Protein AF-A0AAY4DN45-F1 (afdb_monomer_lite)

pLDDT: mean 70.11, std 9.62, range [44.97, 89.94]

Radius of gyration: 29.33 Å; chains: 1; bounding box: 56×27×78 Å

Structure (mmCIF, N/CA/C/O backbone):
data_AF-A0AAY4DN45-F1
#
_entry.id   AF-A0AAY4DN45-F1
#
loop_
_atom_site.group_PDB
_atom_site.id
_atom_site.type_symbol
_atom_site.label_atom_id
_atom_site.label_alt_id
_atom_site.label_comp_id
_atom_site.label_asym_id
_atom_site.label_entity_id
_atom_site.label_seq_id
_atom_site.pdbx_PDB_ins_code
_atom_site.Cartn_x
_atom_site.Cartn_y
_atom_site.Cartn_z
_atom_site.occupancy
_atom_site.B_iso_or_equiv
_atom_site.auth_seq_id
_atom_site.auth_comp_id
_atom_site.auth_asym_id
_atom_site.auth_atom_id
_atom_site.pdbx_PDB_model_num
ATOM 1 N N . MET A 1 1 ? -17.620 -7.935 15.491 1.00 59.94 1 MET A N 1
ATOM 2 C CA . MET A 1 1 ? -18.581 -9.040 15.740 1.00 59.94 1 MET A CA 1
ATOM 3 C C . MET A 1 1 ? -18.035 -10.216 16.577 1.00 59.94 1 MET A C 1
ATOM 5 O O . MET A 1 1 ? -18.818 -10.936 17.176 1.00 59.94 1 MET A O 1
ATOM 9 N N . HIS A 1 2 ? -16.713 -10.399 16.713 1.00 67.69 2 HIS A N 1
ATOM 10 C CA . HIS A 1 2 ? -16.109 -11.642 17.232 1.00 67.69 2 HIS A CA 1
ATOM 11 C C . HIS A 1 2 ? -16.351 -11.987 18.724 1.00 67.69 2 HIS A C 1
ATOM 13 O O . HIS A 1 2 ? -16.307 -13.157 19.096 1.00 67.69 2 HIS A O 1
ATOM 19 N N . PHE A 1 3 ? -16.603 -11.009 19.601 1.00 75.62 3 PHE A N 1
ATOM 20 C CA . PHE A 1 3 ? -16.804 -11.273 21.036 1.00 75.62 3 PHE A CA 1
ATOM 21 C C . PHE A 1 3 ? -18.227 -11.729 21.389 1.00 75.62 3 PHE A C 1
ATOM 23 O O . PHE A 1 3 ? -18.388 -12.541 22.298 1.00 75.62 3 PHE A O 1
ATOM 30 N N . ARG A 1 4 ? -19.254 -11.275 20.657 1.00 78.44 4 ARG A N 1
ATOM 31 C CA . ARG A 1 4 ? -20.650 -11.670 20.926 1.00 78.44 4 ARG A CA 1
ATOM 32 C C . ARG A 1 4 ? -20.875 -13.152 20.679 1.00 78.44 4 ARG A C 1
ATOM 34 O O . ARG A 1 4 ? -21.454 -13.822 21.529 1.00 78.44 4 ARG A O 1
ATOM 41 N N . ASP A 1 5 ? -20.337 -13.659 19.575 1.00 80.81 5 ASP A N 1
ATOM 42 C CA . ASP A 1 5 ? -20.414 -15.080 19.234 1.00 80.81 5 ASP A CA 1
ATOM 43 C C . ASP A 1 5 ? -19.621 -15.937 20.228 1.00 80.81 5 ASP A C 1
ATOM 45 O O . ASP A 1 5 ? -20.087 -16.994 20.655 1.00 80.81 5 ASP A O 1
ATOM 49 N N . LYS A 1 6 ? -18.455 -15.444 20.673 1.00 88.50 6 LYS A N 1
ATOM 50 C CA . LYS A 1 6 ? -17.582 -16.130 21.640 1.00 88.50 6 LYS A CA 1
ATOM 51 C C . LYS A 1 6 ? -18.271 -16.364 22.991 1.00 88.50 6 LYS A C 1
ATOM 53 O O . LYS A 1 6 ? -18.055 -17.403 23.604 1.00 88.50 6 LYS A O 1
ATOM 58 N N . TYR A 1 7 ? -19.123 -15.432 23.421 1.00 89.94 7 TYR A N 1
ATOM 59 C CA . TYR A 1 7 ? -19.860 -15.512 24.688 1.00 89.94 7 TYR A CA 1
ATOM 60 C C . TYR A 1 7 ? -21.358 -15.807 24.525 1.00 89.94 7 TYR A C 1
ATOM 62 O O . TYR A 1 7 ? -22.088 -15.785 25.512 1.00 89.94 7 TYR A O 1
ATOM 70 N N . ARG A 1 8 ? -21.827 -16.101 23.301 1.00 84.56 8 ARG A N 1
ATOM 71 C CA . ARG A 1 8 ? -23.245 -16.360 22.976 1.00 84.56 8 ARG A CA 1
ATOM 72 C C . ARG A 1 8 ? -24.195 -15.281 23.511 1.00 84.56 8 ARG A C 1
ATOM 74 O O . ARG A 1 8 ? -25.289 -15.579 23.988 1.00 84.56 8 ARG A O 1
ATOM 81 N N . LEU A 1 9 ? -23.766 -14.024 23.444 1.00 81.88 9 LEU A N 1
ATOM 82 C CA . LEU A 1 9 ? -24.556 -12.892 23.917 1.00 81.88 9 LEU A CA 1
ATOM 83 C C . LEU A 1 9 ? -25.758 -12.671 22.978 1.00 81.88 9 LEU A C 1
ATOM 85 O O . LEU A 1 9 ? -25.556 -12.573 21.762 1.00 81.88 9 LEU A O 1
ATOM 89 N N . PRO A 1 10 ? -26.997 -12.575 23.502 1.00 81.31 10 PRO A N 1
ATOM 90 C CA . PRO A 1 10 ? -28.189 -12.359 22.684 1.00 81.31 10 PRO A CA 1
ATOM 91 C C . PRO A 1 10 ? -28.082 -11.034 21.937 1.00 81.31 10 PRO A C 1
ATOM 93 O O . PRO A 1 10 ? -27.532 -10.080 22.485 1.00 81.31 10 PRO A O 1
ATOM 96 N N . LYS A 1 11 ? -28.577 -10.978 20.692 1.00 72.31 11 LYS A N 1
ATOM 97 C CA . LYS A 1 11 ? -28.572 -9.762 19.859 1.00 72.31 11 LYS A CA 1
ATOM 98 C C . LYS A 1 11 ? -29.335 -8.629 20.561 1.00 72.31 11 LYS A C 1
ATOM 100 O O . LYS A 1 11 ? -30.371 -8.871 21.169 1.00 72.31 11 LYS A O 1
ATOM 105 N N . ASN A 1 12 ? -28.773 -7.422 20.532 1.00 75.19 12 ASN A N 1
ATOM 106 C CA . ASN A 1 12 ? -29.293 -6.245 21.220 1.00 75.19 12 ASN A CA 1
ATOM 107 C C . ASN A 1 12 ? -29.206 -5.070 20.251 1.00 75.19 12 ASN A C 1
ATOM 109 O O . ASN A 1 12 ? -28.099 -4.659 19.904 1.00 75.19 12 ASN A O 1
ATOM 113 N N . GLU A 1 13 ? -30.364 -4.565 19.834 1.00 66.62 13 GLU A N 1
ATOM 114 C CA . GLU A 1 13 ? -30.506 -3.543 18.789 1.00 66.62 13 GLU A CA 1
ATOM 115 C C . GLU A 1 13 ? -29.827 -2.220 19.175 1.00 66.62 13 GLU A C 1
ATOM 117 O O . GLU A 1 13 ? -29.246 -1.541 18.336 1.00 66.62 13 GLU A O 1
ATOM 122 N N . LEU A 1 14 ? -29.818 -1.885 20.470 1.00 68.69 14 LEU A N 1
ATOM 123 C CA . LEU A 1 14 ? -29.189 -0.667 20.987 1.00 68.69 14 LEU A CA 1
ATOM 124 C C . LEU A 1 14 ? -27.655 -0.710 20.846 1.00 68.69 14 LEU A C 1
ATOM 126 O O . LEU A 1 14 ? -27.017 0.289 20.527 1.00 68.69 14 LEU A O 1
ATOM 130 N N . ASP A 1 15 ? -27.070 -1.891 21.023 1.00 67.12 15 ASP A N 1
ATOM 131 C CA . ASP A 1 15 ? -25.626 -2.117 20.932 1.00 67.12 15 ASP A CA 1
ATOM 132 C C . ASP A 1 15 ? -25.148 -2.075 19.469 1.00 67.12 15 ASP A C 1
ATOM 134 O O . ASP A 1 15 ? -24.140 -1.448 19.162 1.00 67.12 15 ASP A O 1
ATOM 138 N N . GLU A 1 16 ? -25.920 -2.660 18.543 1.00 70.19 16 GLU A N 1
ATOM 139 C CA . GLU A 1 16 ? -25.656 -2.563 17.096 1.00 70.19 16 GLU A CA 1
ATOM 140 C C . GLU A 1 16 ? -25.715 -1.102 16.624 1.00 70.19 16 GLU A C 1
ATOM 142 O O . GLU A 1 16 ? -24.811 -0.651 15.922 1.00 70.19 16 GLU A O 1
ATOM 147 N N . THR A 1 17 ? -26.706 -0.327 17.087 1.00 66.19 17 THR A N 1
ATOM 148 C CA . THR A 1 17 ? -26.818 1.096 16.724 1.00 66.19 17 THR A CA 1
ATOM 149 C C . THR A 1 17 ? -25.659 1.944 17.253 1.00 66.19 17 THR A C 1
ATOM 151 O O . THR A 1 17 ? -25.181 2.816 16.531 1.00 66.19 17 THR A O 1
ATOM 154 N N . GLN A 1 18 ? -25.145 1.669 18.460 1.00 67.75 18 GLN A N 1
ATOM 155 C CA . GLN A 1 18 ? -23.963 2.361 18.993 1.00 67.75 18 GLN A CA 1
ATOM 156 C C . GLN A 1 18 ? -22.683 1.981 18.249 1.00 67.75 18 GLN A C 1
ATOM 158 O O . GLN A 1 18 ? -21.842 2.842 18.004 1.00 67.75 18 GLN A O 1
ATOM 163 N N . VAL A 1 19 ? -22.534 0.714 17.854 1.00 69.88 19 VAL A N 1
ATOM 164 C CA . VAL A 1 19 ? -21.397 0.267 17.038 1.00 69.88 19 VAL A CA 1
ATOM 165 C C . VAL A 1 19 ? -21.438 0.903 15.650 1.00 69.88 19 VAL A C 1
ATOM 167 O O . VAL A 1 19 ? -20.395 1.313 15.153 1.00 69.88 19 VAL A O 1
ATOM 170 N N . GLN A 1 20 ? -22.616 1.020 15.032 1.00 64.94 20 GLN A N 1
ATOM 171 C CA . GLN A 1 20 ? -22.770 1.693 13.738 1.00 64.94 20 GLN A CA 1
ATOM 172 C C . GLN A 1 20 ? -22.506 3.199 13.840 1.00 64.94 20 GLN A C 1
ATOM 174 O O . GLN A 1 20 ? -21.764 3.728 13.021 1.00 64.94 20 GLN A O 1
ATOM 179 N N . GLN A 1 21 ? -23.024 3.871 14.873 1.00 62.06 21 GLN A N 1
ATOM 180 C CA . GLN A 1 21 ? -22.759 5.296 15.108 1.00 62.06 21 GLN A CA 1
ATOM 181 C C . GLN A 1 21 ? -21.284 5.587 15.398 1.00 62.06 21 GLN A C 1
ATOM 183 O O . GLN A 1 21 ? -20.748 6.564 14.891 1.00 62.06 21 GLN A O 1
ATOM 188 N N . ALA A 1 22 ? -20.615 4.740 16.184 1.00 61.31 22 ALA A N 1
ATOM 189 C CA . ALA A 1 22 ? -19.181 4.868 16.428 1.00 61.31 22 ALA A CA 1
ATOM 190 C C . ALA A 1 22 ? -18.347 4.464 15.203 1.00 61.31 22 ALA A C 1
ATOM 192 O O . ALA A 1 22 ? -17.247 4.967 15.028 1.00 61.31 22 ALA A O 1
ATOM 193 N N . GLY A 1 23 ? -18.849 3.560 14.359 1.00 61.94 23 GLY A N 1
ATOM 194 C CA . GLY A 1 23 ? -18.193 3.151 13.119 1.00 61.94 23 GLY A CA 1
ATOM 195 C C . GLY A 1 23 ? -18.153 4.260 12.067 1.00 61.94 23 GLY A C 1
ATOM 196 O O . GLY A 1 23 ? -17.146 4.382 11.380 1.00 61.94 23 GLY A O 1
ATOM 197 N N . ASP A 1 24 ? -19.203 5.082 11.985 1.00 60.81 24 ASP A N 1
ATOM 198 C CA . ASP A 1 24 ? -19.247 6.260 11.101 1.00 60.81 24 ASP A CA 1
ATOM 199 C C . ASP A 1 24 ? -18.305 7.389 11.559 1.00 60.81 24 ASP A C 1
ATOM 201 O O . ASP A 1 24 ? -17.853 8.180 10.736 1.00 60.81 24 ASP A O 1
ATOM 205 N N . ASP A 1 25 ? -17.978 7.457 12.853 1.00 60.03 25 ASP A N 1
ATOM 206 C CA . ASP A 1 25 ? -17.096 8.485 13.434 1.00 60.03 25 ASP A CA 1
ATOM 207 C C . ASP A 1 25 ? -15.603 8.082 13.403 1.00 60.03 25 ASP A C 1
ATOM 209 O O . ASP A 1 25 ? -14.717 8.851 13.781 1.00 60.03 25 ASP A O 1
ATOM 213 N N . VAL A 1 26 ? -15.295 6.856 12.961 1.00 62.50 26 VAL A N 1
ATOM 214 C CA . VAL A 1 26 ? -13.924 6.334 12.854 1.00 62.50 26 VAL A CA 1
ATOM 215 C C . VAL A 1 26 ? -13.479 6.414 11.396 1.00 62.50 26 VAL A C 1
ATOM 217 O O . VAL A 1 26 ? -13.482 5.433 10.652 1.00 62.50 26 VAL A O 1
ATOM 220 N N . GLU A 1 27 ? -13.080 7.612 10.978 1.00 66.69 27 GLU A N 1
ATOM 221 C CA . GLU A 1 27 ? -12.401 7.807 9.698 1.00 66.69 27 GLU A CA 1
ATOM 222 C C . GLU A 1 27 ? -10.981 7.221 9.759 1.00 66.69 27 GLU A C 1
ATOM 224 O O . GLU A 1 27 ? -10.279 7.332 10.771 1.00 66.69 27 GLU A O 1
ATOM 229 N N . LEU A 1 28 ? -10.544 6.575 8.670 1.00 65.38 28 LEU A N 1
ATOM 230 C CA . LEU A 1 28 ? -9.179 6.069 8.557 1.00 65.38 28 LEU A CA 1
ATOM 231 C C . LEU A 1 28 ? -8.198 7.257 8.649 1.00 65.38 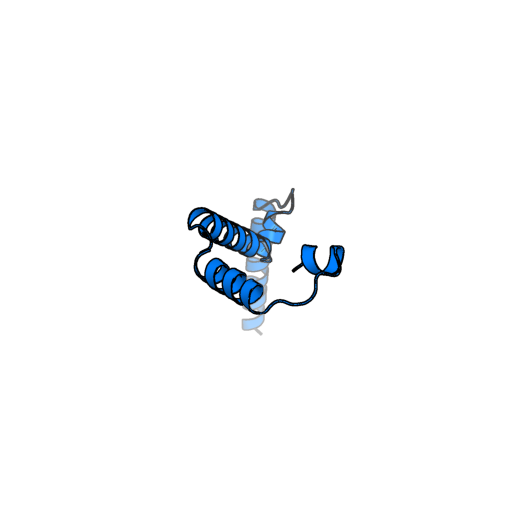28 LEU A C 1
ATOM 233 O O . LEU A 1 28 ? -8.255 8.143 7.796 1.00 65.38 28 LEU A O 1
ATOM 237 N N . PRO A 1 29 ? -7.276 7.284 9.631 1.00 80.44 29 PRO A N 1
ATOM 238 C CA . PRO A 1 29 ? -6.341 8.389 9.798 1.00 80.44 29 PRO A CA 1
ATOM 239 C C . PRO A 1 29 ? -5.568 8.691 8.513 1.00 80.44 29 PRO A C 1
ATOM 241 O O . PRO A 1 29 ? -5.071 7.776 7.851 1.00 80.44 29 PRO A O 1
ATOM 244 N N . THR A 1 30 ? -5.409 9.977 8.202 1.00 72.56 30 THR A N 1
ATOM 245 C CA . THR A 1 30 ? -4.735 10.467 6.986 1.00 72.56 30 THR A CA 1
ATOM 246 C C . THR A 1 30 ? -3.344 9.866 6.790 1.00 72.56 30 THR A C 1
ATOM 248 O O . THR A 1 30 ? -2.981 9.519 5.671 1.00 72.56 30 THR A O 1
ATOM 251 N N . GLU A 1 31 ? -2.594 9.671 7.875 1.00 72.75 31 GLU A N 1
ATOM 252 C CA . GLU A 1 31 ? -1.270 9.038 7.847 1.00 72.75 31 GLU A CA 1
ATOM 253 C C . GLU A 1 31 ? -1.323 7.567 7.399 1.00 72.75 31 GLU A C 1
ATOM 255 O O . GLU A 1 31 ? -0.491 7.133 6.605 1.00 72.75 31 GLU A O 1
ATOM 260 N N . LEU A 1 32 ? -2.325 6.801 7.849 1.00 77.81 32 LEU A N 1
ATOM 261 C CA . LEU A 1 32 ? -2.505 5.405 7.431 1.00 77.81 32 LEU A CA 1
ATOM 262 C C . LEU A 1 32 ? -3.016 5.320 5.989 1.00 77.81 32 LEU A C 1
ATOM 264 O O . LEU A 1 32 ? -2.552 4.480 5.224 1.00 77.81 32 LEU A O 1
ATOM 268 N N . ALA A 1 33 ? -3.920 6.220 5.592 1.00 75.75 33 ALA A N 1
ATOM 269 C CA . ALA A 1 33 ? -4.385 6.322 4.210 1.00 75.75 33 ALA A CA 1
ATO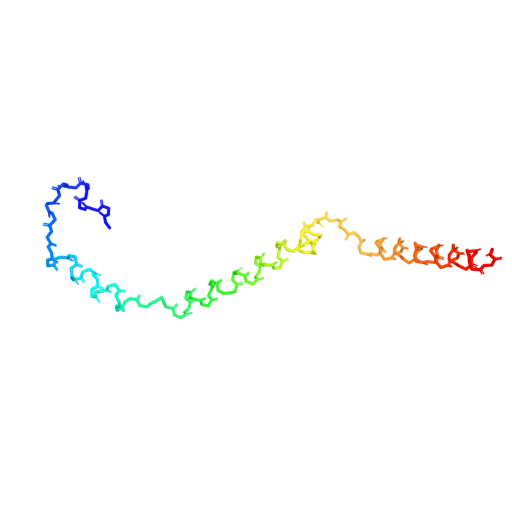M 270 C C . ALA A 1 33 ? -3.234 6.661 3.244 1.00 75.75 33 ALA A C 1
ATOM 272 O O . ALA A 1 33 ? -3.133 6.074 2.166 1.00 75.75 33 ALA A O 1
ATOM 273 N N . LYS A 1 34 ? -2.334 7.565 3.652 1.00 78.88 34 LYS A N 1
ATOM 274 C CA . LYS A 1 34 ? -1.133 7.927 2.895 1.00 78.88 34 LYS A CA 1
ATOM 275 C C . LYS A 1 34 ? -0.169 6.749 2.763 1.00 78.88 34 LYS A C 1
ATOM 277 O O . LYS A 1 34 ? 0.266 6.465 1.653 1.00 78.88 34 LYS A O 1
ATOM 282 N N . MET A 1 35 ? 0.090 6.027 3.852 1.00 76.12 35 MET A N 1
ATOM 283 C CA . MET A 1 35 ? 0.940 4.833 3.832 1.00 76.12 35 MET A CA 1
ATOM 284 C C . MET A 1 35 ? 0.392 3.762 2.877 1.00 76.12 35 MET A C 1
ATOM 286 O O . MET A 1 35 ? 1.153 3.193 2.109 1.00 76.12 35 MET A O 1
ATOM 290 N N . ILE A 1 36 ? -0.929 3.542 2.846 1.00 77.56 36 ILE A N 1
ATOM 291 C CA . ILE A 1 36 ? -1.571 2.599 1.909 1.00 77.56 36 ILE A CA 1
ATOM 292 C C . ILE A 1 36 ? -1.444 3.060 0.450 1.00 77.56 36 ILE A C 1
ATOM 294 O O . ILE A 1 36 ? -1.301 2.230 -0.448 1.00 77.56 36 ILE A O 1
ATOM 298 N N . ALA A 1 37 ? -1.535 4.364 0.184 1.00 71.44 37 ALA A N 1
ATOM 299 C CA . ALA A 1 37 ? -1.389 4.903 -1.167 1.00 71.44 37 ALA A CA 1
ATOM 300 C C . ALA A 1 37 ? 0.058 4.793 -1.676 1.00 71.44 37 ALA A C 1
ATOM 302 O O . ALA A 1 37 ? 0.267 4.430 -2.834 1.00 71.44 37 ALA A O 1
ATOM 303 N N . GLU A 1 38 ? 1.036 5.072 -0.811 1.00 72.56 38 GLU A N 1
ATOM 304 C CA . GLU A 1 38 ? 2.465 4.900 -1.096 1.00 72.56 38 GLU A CA 1
ATOM 305 C C . GLU A 1 38 ? 2.801 3.421 -1.342 1.00 72.56 38 GLU A C 1
ATOM 307 O O . GLU A 1 38 ? 3.402 3.097 -2.366 1.00 72.56 38 GLU A O 1
ATOM 312 N N . ASP A 1 39 ? 2.306 2.518 -0.490 1.00 71.56 39 ASP A N 1
ATOM 313 C CA . ASP A 1 39 ? 2.511 1.070 -0.622 1.00 71.56 39 ASP A CA 1
ATOM 314 C C . ASP A 1 39 ? 1.866 0.524 -1.915 1.00 71.56 39 ASP A C 1
ATOM 316 O O . ASP A 1 39 ? 2.499 -0.197 -2.681 1.00 71.56 39 ASP A O 1
ATOM 320 N N . ASN A 1 40 ? 0.645 0.957 -2.265 1.00 69.56 40 ASN A N 1
ATOM 321 C CA . ASN A 1 40 ? 0.010 0.570 -3.536 1.00 69.56 40 ASN A CA 1
ATOM 322 C C . ASN A 1 40 ? 0.756 1.086 -4.777 1.00 69.56 40 ASN A C 1
ATOM 324 O O . ASN A 1 40 ? 0.768 0.404 -5.802 1.00 69.56 40 ASN A O 1
ATOM 328 N N . GLN A 1 41 ? 1.353 2.281 -4.729 1.00 65.06 41 GLN A N 1
ATOM 329 C CA . GLN A 1 41 ? 2.170 2.784 -5.839 1.00 65.06 41 GLN A CA 1
ATOM 330 C C . GLN A 1 41 ? 3.449 1.964 -6.004 1.00 65.06 41 GLN A C 1
ATOM 332 O O . GLN A 1 41 ? 3.817 1.618 -7.130 1.00 65.06 41 GLN A O 1
ATOM 337 N N . GLU A 1 42 ? 4.110 1.623 -4.901 1.00 60.28 42 GLU A N 1
ATOM 338 C CA . GLU A 1 42 ? 5.334 0.829 -4.928 1.00 60.28 42 GLU A CA 1
ATOM 339 C C . GLU A 1 42 ? 5.069 -0.602 -5.429 1.00 60.28 42 GLU A C 1
ATOM 341 O O . GLU A 1 42 ? 5.781 -1.108 -6.302 1.00 60.28 42 GLU A O 1
ATOM 346 N N . GLU A 1 43 ? 3.983 -1.226 -4.970 1.00 57.94 43 GLU A N 1
ATOM 347 C CA . GLU A 1 43 ? 3.565 -2.563 -5.401 1.00 57.94 43 GLU A CA 1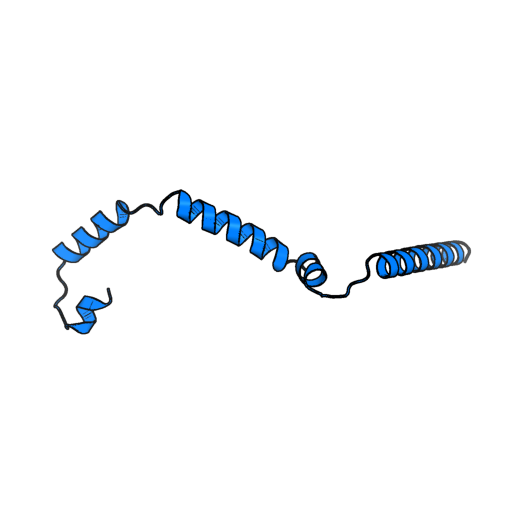
ATOM 348 C C . GLU A 1 43 ? 3.051 -2.584 -6.851 1.00 57.94 43 GLU A C 1
ATOM 350 O O . GLU A 1 43 ? 3.307 -3.543 -7.584 1.00 57.94 43 GLU A O 1
ATOM 355 N N . ALA A 1 44 ? 2.417 -1.510 -7.340 1.00 58.47 44 ALA A N 1
ATOM 356 C CA . ALA A 1 44 ? 2.056 -1.388 -8.755 1.00 58.47 44 ALA A CA 1
ATOM 357 C C . ALA A 1 44 ? 3.302 -1.374 -9.656 1.00 58.47 44 ALA A C 1
ATOM 359 O O . ALA A 1 44 ? 3.339 -2.070 -10.676 1.00 58.47 44 ALA A O 1
ATOM 360 N N . HIS A 1 45 ? 4.353 -0.653 -9.254 1.00 56.34 45 HIS A N 1
ATOM 361 C CA . HIS A 1 45 ? 5.626 -0.638 -9.974 1.00 56.34 45 HIS A CA 1
ATOM 362 C C . HIS A 1 45 ? 6.316 -2.006 -9.972 1.00 56.34 45 HIS A C 1
ATOM 364 O O . HIS A 1 45 ? 6.825 -2.413 -11.016 1.00 56.34 45 HIS A O 1
ATOM 370 N N . LYS A 1 46 ? 6.278 -2.741 -8.854 1.00 58.16 46 LYS A N 1
ATOM 371 C CA . LYS A 1 46 ? 6.825 -4.106 -8.739 1.00 58.16 46 LYS A CA 1
ATOM 372 C C . LYS A 1 46 ? 6.009 -5.154 -9.505 1.00 58.16 46 LYS A C 1
ATOM 374 O O . LYS A 1 46 ? 6.587 -6.100 -10.035 1.00 58.16 46 LYS A O 1
ATOM 379 N N . SER A 1 47 ? 4.689 -4.980 -9.604 1.00 56.25 47 SER A N 1
ATOM 380 C CA . SER A 1 47 ? 3.790 -5.886 -10.340 1.00 56.25 47 SER A CA 1
ATOM 381 C C . SER A 1 47 ? 3.915 -5.773 -11.865 1.00 56.25 47 SER A C 1
ATOM 383 O O . SER A 1 47 ? 3.571 -6.707 -12.590 1.00 56.25 47 SER A O 1
ATOM 385 N N . SER A 1 48 ? 4.427 -4.644 -12.366 1.00 58.06 48 SER A N 1
ATOM 386 C CA . SER A 1 48 ? 4.702 -4.449 -13.787 1.00 58.06 48 SER A CA 1
ATOM 387 C C . SER A 1 48 ? 5.881 -5.317 -14.236 1.00 58.06 48 SER A C 1
ATOM 389 O O . SER A 1 48 ? 6.848 -5.503 -13.498 1.00 58.06 48 SER A O 1
ATOM 391 N N . VAL A 1 49 ? 5.848 -5.808 -15.478 1.00 60.94 49 VAL A N 1
ATOM 392 C CA . VAL A 1 49 ? 6.915 -6.641 -16.074 1.00 60.94 49 VAL A CA 1
ATOM 393 C C . VAL A 1 49 ? 8.296 -5.971 -15.952 1.00 60.94 49 VAL A C 1
ATOM 395 O O . VAL A 1 49 ? 9.303 -6.644 -15.743 1.00 60.94 49 VAL A O 1
ATOM 398 N N . LEU A 1 50 ? 8.345 -4.633 -15.996 1.00 60.34 50 LEU A N 1
ATOM 399 C CA . LEU A 1 50 ? 9.557 -3.842 -15.749 1.00 60.34 50 LEU A CA 1
ATOM 400 C C . LEU A 1 50 ? 10.041 -3.901 -14.289 1.00 60.34 50 LEU A C 1
ATOM 402 O O . LEU A 1 50 ? 11.246 -3.972 -14.053 1.00 60.34 50 LEU A O 1
ATOM 406 N N . GLY A 1 51 ? 9.135 -3.905 -13.309 1.00 58.75 51 GLY A N 1
ATOM 407 C CA . GLY A 1 51 ? 9.468 -4.075 -11.890 1.00 58.75 51 GLY A CA 1
ATOM 408 C C . GLY A 1 51 ? 9.960 -5.482 -11.563 1.00 58.75 51 GLY A C 1
ATOM 409 O O . GLY A 1 51 ? 10.914 -5.647 -10.801 1.00 58.75 51 GLY A O 1
ATOM 410 N N . GLN A 1 52 ? 9.392 -6.496 -12.221 1.00 60.69 52 GLN A N 1
ATOM 411 C CA . GLN A 1 52 ? 9.875 -7.875 -12.134 1.00 60.69 52 GLN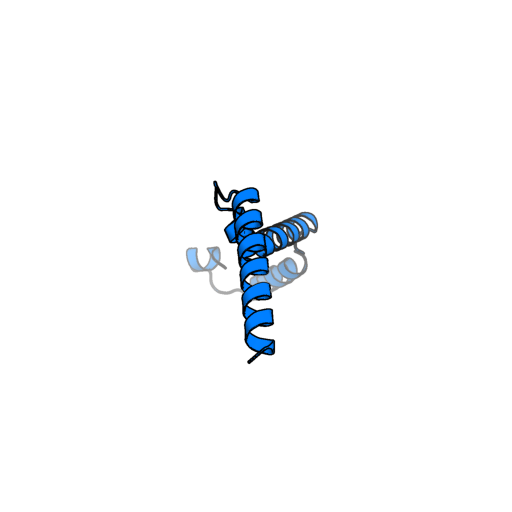 A CA 1
ATOM 412 C C 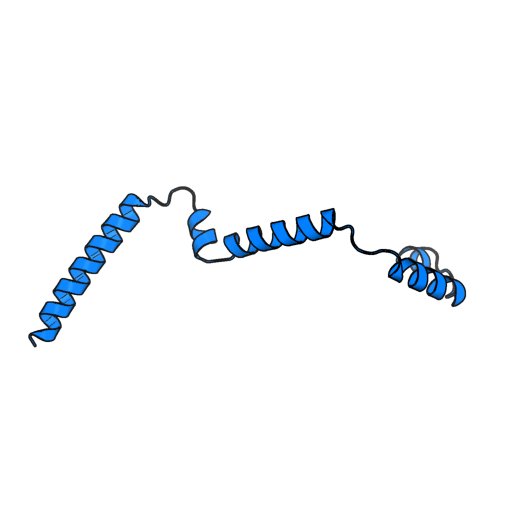. GLN A 1 52 ? 11.283 -8.020 -12.727 1.00 60.69 52 GLN A C 1
ATOM 414 O O . GLN A 1 52 ? 12.132 -8.651 -12.107 1.00 60.69 52 GLN A O 1
ATOM 419 N N . LEU A 1 53 ? 11.567 -7.378 -13.869 1.00 62.56 53 LEU A N 1
ATOM 420 C CA . LEU A 1 53 ? 12.910 -7.335 -14.469 1.00 62.56 53 LEU A CA 1
ATOM 421 C C . LEU A 1 53 ? 13.924 -6.587 -13.589 1.00 62.56 53 LEU A C 1
ATOM 423 O O . LEU A 1 53 ? 15.072 -7.008 -13.490 1.00 62.56 53 LEU A O 1
ATOM 427 N N . SER A 1 54 ? 13.491 -5.522 -12.911 1.00 59.34 54 SER A N 1
ATOM 428 C CA . SER A 1 54 ? 14.317 -4.742 -11.973 1.00 59.34 54 SER A CA 1
ATOM 429 C C . SER A 1 54 ? 14.668 -5.515 -10.695 1.00 59.34 54 SER A C 1
ATOM 431 O O . SER A 1 54 ? 15.662 -5.218 -10.039 1.00 59.34 54 SER A O 1
ATOM 433 N N . SER A 1 55 ? 13.856 -6.516 -10.345 1.00 58.03 55 SER A N 1
ATOM 434 C CA . SER A 1 55 ? 14.044 -7.378 -9.170 1.00 58.03 55 SER A CA 1
ATOM 435 C C . SER A 1 55 ? 15.013 -8.541 -9.428 1.00 58.03 55 SER A C 1
ATOM 437 O O . SER A 1 55 ? 15.391 -9.255 -8.498 1.00 58.03 55 SER A O 1
ATOM 439 N N . ILE A 1 56 ? 15.427 -8.755 -10.681 1.00 65.44 56 ILE A N 1
ATOM 440 C CA . ILE A 1 56 ? 16.392 -9.792 -11.044 1.00 65.44 56 ILE A CA 1
ATOM 441 C C . ILE A 1 56 ? 17.794 -9.263 -10.728 1.00 65.44 56 ILE A C 1
ATOM 443 O O . ILE A 1 56 ? 18.362 -8.442 -11.447 1.00 65.44 56 ILE A O 1
ATOM 447 N N . GLN A 1 57 ? 18.381 -9.767 -9.643 1.00 56.72 57 GLN A N 1
ATOM 448 C CA . GLN A 1 57 ? 19.816 -9.632 -9.411 1.00 56.72 57 GLN A CA 1
ATOM 449 C C . GLN A 1 57 ? 20.546 -10.248 -10.617 1.00 56.72 57 GLN A C 1
ATOM 451 O O . GLN A 1 57 ? 20.333 -11.423 -10.917 1.00 56.72 57 GLN A O 1
ATOM 456 N N . ASN A 1 58 ? 21.414 -9.465 -11.272 1.00 58.88 58 ASN A N 1
ATOM 457 C CA . ASN A 1 58 ? 22.226 -9.814 -12.455 1.00 58.88 58 ASN A CA 1
ATOM 458 C C . ASN A 1 58 ? 21.618 -9.554 -13.850 1.00 58.88 58 ASN A C 1
ATOM 460 O O . ASN A 1 58 ? 22.012 -10.225 -14.805 1.00 58.88 58 ASN A O 1
ATOM 464 N N . VAL A 1 59 ? 20.720 -8.578 -14.030 1.00 63.94 59 VAL A N 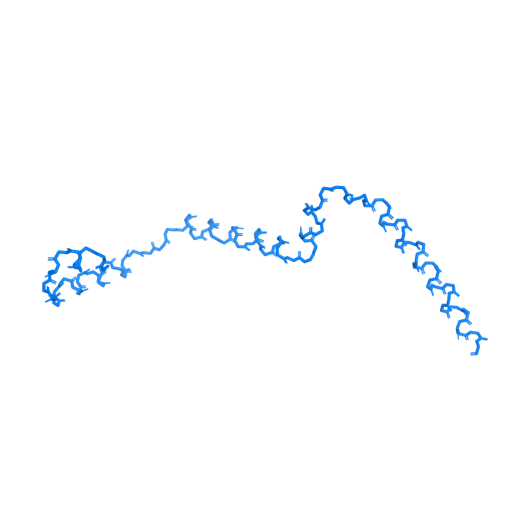1
ATOM 465 C CA . VAL A 1 59 ? 20.463 -8.070 -15.393 1.00 63.94 59 VAL A CA 1
ATOM 466 C C . VAL A 1 59 ? 21.515 -7.022 -15.744 1.00 63.94 59 VAL A C 1
ATOM 468 O O . VAL A 1 59 ? 21.441 -5.874 -15.311 1.00 63.94 59 VAL A O 1
ATOM 471 N N . ASP A 1 60 ? 22.508 -7.433 -16.525 1.00 67.50 60 ASP A N 1
ATOM 472 C CA . ASP A 1 60 ? 23.511 -6.534 -17.088 1.00 67.50 60 ASP A CA 1
ATOM 473 C C . ASP A 1 60 ? 22.860 -5.673 -18.188 1.00 67.50 60 ASP A C 1
ATOM 475 O O . ASP A 1 60 ? 22.544 -6.146 -19.286 1.00 67.50 60 ASP A O 1
ATOM 479 N N . MET A 1 61 ? 22.553 -4.416 -17.852 1.00 73.06 61 MET A N 1
ATOM 480 C CA . MET A 1 61 ? 21.889 -3.481 -18.768 1.00 73.06 61 MET A CA 1
ATOM 481 C C . MET A 1 61 ? 22.734 -3.140 -19.990 1.00 73.06 61 MET A C 1
ATOM 483 O O . MET A 1 61 ? 22.165 -2.894 -21.055 1.00 73.06 61 MET A O 1
ATOM 487 N N . ASP A 1 62 ? 24.059 -3.172 -19.865 1.00 74.44 62 ASP A N 1
ATOM 488 C CA . ASP A 1 62 ? 24.965 -2.957 -20.988 1.00 74.44 62 ASP A CA 1
ATOM 489 C C . ASP A 1 62 ? 24.860 -4.107 -22.002 1.00 74.44 62 ASP A C 1
ATOM 491 O O . ASP A 1 62 ? 24.610 -3.857 -23.179 1.00 74.44 62 ASP A O 1
ATOM 495 N N . GLN A 1 63 ? 24.864 -5.370 -21.560 1.00 77.12 63 GLN A N 1
ATOM 496 C CA . GLN A 1 63 ? 24.627 -6.522 -22.440 1.00 77.12 63 GLN A CA 1
ATOM 497 C C . GLN A 1 63 ? 23.246 -6.509 -23.096 1.00 77.12 63 GLN A C 1
ATOM 499 O O . GLN A 1 63 ? 23.110 -6.912 -24.256 1.00 77.12 63 GLN A O 1
ATOM 504 N N . LEU A 1 64 ? 22.202 -6.089 -22.373 1.00 76.25 64 LEU A N 1
ATOM 505 C CA . LEU A 1 64 ? 20.864 -5.982 -22.957 1.00 76.25 64 LEU A CA 1
ATOM 506 C C . LEU A 1 64 ? 20.829 -4.900 -24.039 1.00 76.25 64 LEU A C 1
ATOM 508 O O . LEU A 1 64 ? 20.241 -5.118 -25.098 1.00 76.25 64 LEU A O 1
ATOM 512 N N . LYS A 1 65 ? 21.479 -3.760 -23.793 1.00 79.56 65 LYS A N 1
ATOM 513 C CA . LYS A 1 65 ? 21.579 -2.651 -24.741 1.00 79.56 65 LYS A CA 1
ATOM 514 C C . LYS A 1 65 ? 22.379 -3.039 -25.981 1.00 79.56 65 LYS A C 1
ATOM 516 O O . LYS A 1 65 ? 21.907 -2.782 -27.085 1.00 79.56 65 LYS A O 1
ATOM 521 N N . ASP A 1 66 ? 23.508 -3.722 -25.817 1.00 83.31 66 ASP A N 1
ATOM 522 C CA . ASP A 1 66 ? 24.324 -4.210 -26.933 1.00 83.31 66 ASP A CA 1
ATOM 523 C C . ASP A 1 66 ? 23.553 -5.223 -27.789 1.00 83.31 66 ASP A C 1
ATOM 525 O O . ASP A 1 66 ? 23.522 -5.115 -29.016 1.00 83.31 66 ASP A O 1
ATOM 529 N N . LYS A 1 67 ? 22.847 -6.175 -27.160 1.00 81.81 67 LYS A N 1
ATOM 530 C CA . LYS A 1 67 ? 21.996 -7.138 -27.880 1.00 81.81 67 LYS A CA 1
ATOM 531 C C . LYS A 1 67 ? 20.803 -6.471 -28.561 1.00 81.81 67 LYS A C 1
ATOM 533 O O . LYS A 1 67 ? 20.449 -6.856 -29.676 1.00 81.81 67 LYS A O 1
ATOM 538 N N . ALA A 1 68 ? 20.180 -5.485 -27.924 1.00 82.12 68 ALA A N 1
ATOM 539 C CA . ALA A 1 68 ? 19.082 -4.722 -28.512 1.00 82.12 68 ALA A CA 1
ATOM 540 C C . ALA A 1 68 ? 19.557 -3.883 -29.710 1.00 82.12 68 ALA A C 1
ATOM 542 O O . ALA A 1 68 ? 18.878 -3.822 -30.731 1.00 82.12 68 ALA A O 1
ATOM 543 N N . GLN A 1 69 ? 20.741 -3.276 -29.618 1.00 82.88 69 GLN A N 1
ATOM 544 C CA . GLN A 1 69 ? 21.325 -2.499 -30.707 1.00 82.88 69 GLN A CA 1
ATOM 545 C C . GLN A 1 69 ? 21.724 -3.394 -31.884 1.00 82.88 69 GLN A C 1
ATOM 547 O O . GLN A 1 69 ? 21.394 -3.074 -33.024 1.00 82.88 69 GLN A O 1
ATOM 552 N N . ALA A 1 70 ? 22.345 -4.545 -31.614 1.00 83.25 70 ALA A N 1
ATOM 553 C CA . ALA A 1 70 ? 22.675 -5.530 -32.641 1.00 83.25 70 ALA A CA 1
ATOM 554 C C . ALA A 1 70 ? 21.416 -6.061 -33.346 1.00 83.25 70 ALA A C 1
ATOM 556 O O . ALA A 1 70 ? 21.351 -6.069 -34.569 1.00 83.25 70 ALA A O 1
ATOM 557 N N . THR A 1 71 ? 20.373 -6.419 -32.588 1.00 79.75 71 THR A N 1
ATOM 558 C CA . THR A 1 71 ? 19.106 -6.895 -33.173 1.00 79.75 71 THR A CA 1
ATOM 559 C C . THR A 1 71 ? 18.365 -5.814 -33.954 1.00 79.75 71 THR A C 1
ATOM 561 O O . THR A 1 71 ? 17.751 -6.130 -34.969 1.00 79.75 71 THR A O 1
ATOM 564 N N . LEU A 1 72 ? 18.432 -4.546 -33.540 1.00 84.62 72 LEU A N 1
ATOM 565 C CA . LEU A 1 72 ? 17.882 -3.429 -34.310 1.00 84.62 72 LEU A CA 1
ATOM 566 C C . LEU A 1 72 ? 18.622 -3.242 -35.640 1.00 84.62 72 LEU A C 1
ATOM 568 O O . LEU A 1 72 ? 17.987 -2.990 -36.663 1.00 84.62 72 LEU A O 1
ATOM 572 N N . GLU A 1 73 ? 19.948 -3.362 -35.636 1.00 82.88 73 GLU A N 1
ATOM 573 C CA . GLU A 1 73 ? 20.770 -3.228 -36.840 1.00 82.88 73 GLU A CA 1
ATOM 574 C C . GLU A 1 73 ? 20.581 -4.416 -37.795 1.00 82.88 73 GLU A C 1
ATOM 576 O O . GLU A 1 73 ? 20.407 -4.216 -38.999 1.00 82.88 73 GLU A O 1
ATOM 581 N N . ASP A 1 74 ? 20.479 -5.635 -37.259 1.00 83.06 74 ASP A N 1
ATOM 582 C CA . ASP A 1 74 ? 20.118 -6.840 -38.013 1.00 83.06 74 ASP A CA 1
ATOM 583 C C . ASP A 1 74 ? 18.704 -6.742 -38.600 1.00 83.06 74 ASP A C 1
ATOM 585 O O . ASP A 1 74 ? 18.495 -7.063 -39.772 1.00 83.06 74 ASP A O 1
ATOM 589 N N . LEU A 1 75 ? 17.728 -6.252 -37.825 1.00 82.81 75 LEU A N 1
ATOM 590 C CA . LEU A 1 75 ? 16.363 -6.017 -38.300 1.00 82.81 75 LEU A CA 1
ATOM 591 C C . LEU A 1 75 ? 16.346 -4.957 -39.403 1.00 82.81 75 LEU A C 1
ATOM 593 O O . LEU A 1 75 ? 15.659 -5.134 -40.404 1.00 82.81 75 LEU A O 1
ATOM 597 N N . LYS A 1 76 ? 17.113 -3.873 -39.249 1.00 81.75 76 LYS A N 1
ATOM 598 C CA . LYS A 1 76 ? 17.238 -2.820 -40.260 1.00 81.75 76 LYS A CA 1
ATOM 599 C C . LYS A 1 76 ? 17.843 -3.370 -41.551 1.00 81.75 76 LYS A C 1
ATOM 601 O O . LYS A 1 76 ? 17.250 -3.197 -42.607 1.00 81.75 76 LYS A O 1
ATOM 606 N N . SER A 1 77 ? 18.947 -4.105 -41.461 1.00 79.12 77 SER A N 1
ATOM 607 C CA . SER A 1 77 ? 19.591 -4.773 -42.600 1.00 79.12 77 SER A CA 1
ATOM 608 C C . SER A 1 77 ? 18.665 -5.796 -43.274 1.00 79.12 77 SER A C 1
ATOM 610 O O . SER A 1 77 ? 18.599 -5.890 -44.502 1.00 79.12 77 SER A O 1
ATOM 612 N N . SER A 1 78 ? 17.890 -6.542 -42.482 1.00 77.44 78 SER A N 1
ATOM 613 C CA . SER A 1 78 ? 16.891 -7.492 -42.977 1.00 77.44 78 SER A CA 1
ATOM 614 C C . SER A 1 78 ? 15.722 -6.789 -43.677 1.00 77.44 78 SER A C 1
ATOM 616 O O . SER A 1 78 ? 15.324 -7.202 -44.766 1.00 77.44 78 SER A O 1
ATOM 618 N N . ALA A 1 79 ? 15.216 -5.693 -43.110 1.00 75.88 79 ALA A N 1
ATOM 619 C CA . ALA A 1 79 ? 14.156 -4.881 -43.701 1.00 75.88 79 ALA A CA 1
ATOM 620 C C . ALA A 1 79 ? 14.616 -4.186 -44.993 1.00 75.88 79 ALA A C 1
ATOM 622 O O . ALA A 1 79 ? 13.871 -4.155 -45.971 1.00 75.88 79 ALA A O 1
ATOM 623 N N . GLU A 1 80 ? 15.856 -3.694 -45.035 1.00 72.19 80 GLU A N 1
ATOM 624 C CA . GLU A 1 80 ? 16.473 -3.117 -46.235 1.00 72.19 80 GLU A CA 1
ATOM 625 C C . GLU A 1 80 ? 16.658 -4.168 -47.341 1.00 72.19 80 GLU A C 1
ATOM 627 O O . GLU A 1 80 ? 16.410 -3.881 -48.509 1.00 72.19 80 GLU A O 1
ATOM 632 N N . LYS A 1 81 ? 17.004 -5.416 -46.998 1.00 68.81 81 LYS A N 1
ATOM 633 C CA . LYS A 1 81 ? 17.019 -6.532 -47.962 1.00 68.81 81 LYS A CA 1
ATOM 634 C C . LYS A 1 81 ? 15.627 -6.951 -48.434 1.00 68.81 81 LYS A C 1
ATOM 636 O O . LYS A 1 81 ? 15.497 -7.398 -49.567 1.00 68.81 81 LYS A O 1
ATOM 641 N N . CYS A 1 82 ? 14.606 -6.817 -47.590 1.00 58.22 82 CYS A N 1
ATOM 642 C CA . CYS A 1 82 ? 13.227 -7.160 -47.933 1.00 58.22 82 CYS A CA 1
ATOM 643 C C . CYS A 1 82 ? 12.549 -6.097 -48.814 1.00 58.22 82 CYS A C 1
ATOM 645 O O . CYS A 1 82 ? 11.645 -6.442 -49.565 1.00 58.22 82 CYS A O 1
ATOM 647 N N . SER A 1 83 ? 12.967 -4.825 -48.752 1.00 57.28 83 SER A N 1
ATOM 648 C CA . SER A 1 83 ? 12.431 -3.767 -49.629 1.00 57.28 83 SER A CA 1
ATOM 649 C C . SER A 1 83 ? 13.027 -3.777 -51.043 1.00 57.28 83 SER A C 1
ATOM 651 O O . SER A 1 83 ? 12.486 -3.132 -51.938 1.00 57.28 83 SER A O 1
ATOM 653 N N . LEU A 1 84 ? 14.130 -4.507 -51.241 1.00 57.91 84 LEU A N 1
ATOM 654 C CA . LEU A 1 84 ? 14.821 -4.655 -52.523 1.00 57.91 84 LEU A CA 1
ATOM 655 C C . LEU A 1 84 ? 14.394 -5.915 -53.314 1.00 57.91 84 LEU A C 1
ATOM 657 O O . LEU A 1 84 ? 14.957 -6.162 -54.382 1.00 57.91 84 LEU A O 1
ATOM 661 N N . MET A 1 85 ? 13.450 -6.709 -52.786 1.00 44.97 85 MET A N 1
ATOM 662 C CA . MET A 1 85 ? 12.835 -7.880 -53.437 1.00 44.97 85 MET A CA 1
ATOM 663 C C . MET A 1 85 ? 11.477 -7.552 -54.056 1.00 44.97 85 MET A C 1
ATOM 665 O O . MET A 1 85 ? 10.705 -6.797 -53.427 1.00 44.97 85 MET A O 1
#

Organism: NCBI:txid299321

InterPro domains:
  IPR008849 Synaphin [PF05835] (2-65)
  IPR008849 Synaphin [PTHR16705] (1-85)

Foldseek 3Di:
DPVCVVVVPDDDPVVVVVCVVVVVVDDDDPVVVVVVVVVVVVVVCCPDPNVVVVPDDDPPVVVVVVVVVVVVVVVVVVVVVVVVD

Sequence (85 aa):
MHFRDKYRLPKNELDETQVQQAGDDVELPTELAKMIAEDNQEEAHKSSVLGQLSSIQNVDMDQLKDKAQATLEDLKSSAEKCSLM

Secondary structure (DSSP, 8-state):
-HHHHHTTPPP-HHHHHHHHHHHHT-PPPHHHHHHHHHHHHHHHHHHSHHHHHHTSTT--HHHHHHHHHHHHHHHHHHHHHHHT-